Protein AF-A0A9D6P3M6-F1 (af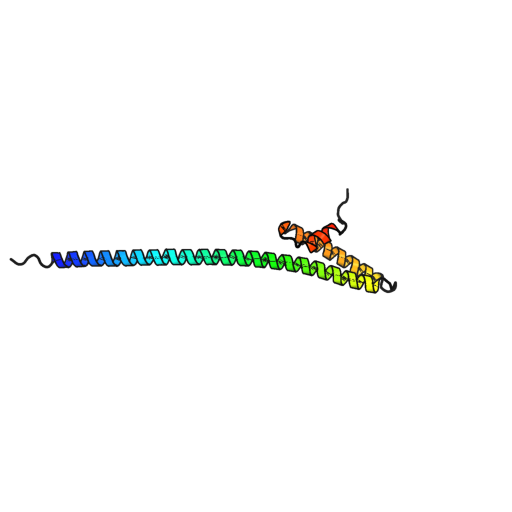db_monomer_lite)

Foldseek 3Di:
DPPDDVVVVVVVVVVVVVVVVVVVVVVVVVVVVVVVVVVVVVVVVVVVVVVVVVLVVLQVVLVVLVVLLVVLVVVLVVQVVPPVCVVVSVVSVVVSVVSLVVSVVSCVVDDPVSHPPVSVVVNVPDDPPPPDD

Radius of gyration: 35.44 Å; chains: 1; bounding box: 88×18×107 Å

Secondary structure (DSSP, 8-state):
---SSHHHHHHHHHHHHHHHHHHHHHHHHHHHHHHHHHHHHHHHHHHHHHHHHHHHHHHHHHHHHHHHHHHHHHHHHHHTT-GGGHHHHHHHHHHHHHHHHHHHHHHTTS-GGGS-HHHHHHHHHS--TT---

Structure (mmCIF, N/CA/C/O backbone):
data_AF-A0A9D6P3M6-F1
#
_entry.id   AF-A0A9D6P3M6-F1
#
loop_
_atom_site.group_PDB
_atom_site.id
_atom_site.type_symbol
_atom_site.label_atom_id
_atom_site.label_alt_id
_atom_site.label_comp_id
_atom_site.label_asym_id
_atom_site.label_entity_id
_atom_site.label_seq_id
_atom_site.pdbx_PDB_ins_code
_atom_site.Cartn_x
_atom_site.Cartn_y
_atom_site.Cartn_z
_atom_site.occupancy
_atom_site.B_iso_or_equiv
_atom_site.auth_seq_id
_atom_site.auth_comp_id
_atom_site.auth_asym_id
_atom_site.auth_atom_id
_atom_site.pdbx_PDB_model_num
ATOM 1 N N . MET A 1 1 ? 57.809 3.776 -76.699 1.00 45.00 1 MET A N 1
ATOM 2 C CA . MET A 1 1 ? 56.577 3.285 -76.041 1.00 45.00 1 MET A CA 1
ATOM 3 C C . MET A 1 1 ? 56.687 3.496 -74.530 1.00 45.00 1 MET A C 1
ATOM 5 O O . MET A 1 1 ? 57.335 2.711 -73.858 1.00 45.00 1 MET A O 1
ATOM 9 N N . ARG A 1 2 ? 56.153 4.600 -73.989 1.00 51.16 2 ARG A N 1
ATOM 10 C CA . ARG A 1 2 ? 56.121 4.886 -72.536 1.00 51.16 2 ARG A CA 1
ATOM 11 C C . ARG A 1 2 ? 54.847 5.658 -72.184 1.00 51.16 2 ARG A C 1
ATOM 13 O O . ARG A 1 2 ? 54.891 6.824 -71.818 1.00 51.16 2 ARG A O 1
ATOM 20 N N . ARG A 1 3 ? 53.691 5.024 -72.354 1.00 50.97 3 ARG A N 1
ATOM 21 C CA . ARG A 1 3 ? 52.408 5.493 -71.811 1.00 50.97 3 ARG A CA 1
ATOM 22 C C . ARG A 1 3 ? 51.532 4.270 -71.571 1.00 50.97 3 ARG A C 1
ATOM 24 O O . ARG A 1 3 ? 50.849 3.865 -72.492 1.00 50.97 3 ARG A O 1
ATOM 31 N N . SER A 1 4 ? 51.628 3.652 -70.393 1.00 52.19 4 SER A N 1
ATOM 32 C CA . SER A 1 4 ? 50.528 2.886 -69.767 1.00 52.19 4 SER A CA 1
ATOM 33 C C . SER A 1 4 ? 50.978 2.256 -68.437 1.00 52.19 4 SER A C 1
ATOM 35 O O . SER A 1 4 ? 50.984 1.045 -68.267 1.00 52.19 4 SER A O 1
ATOM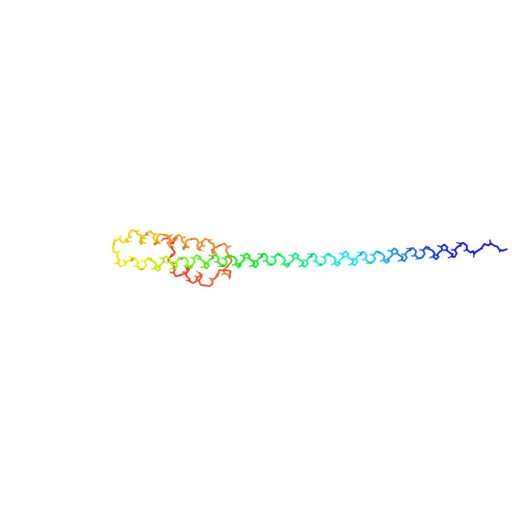 37 N N . GLN A 1 5 ? 51.448 3.065 -67.487 1.00 51.50 5 GLN A N 1
ATOM 38 C CA . GLN A 1 5 ? 51.613 2.599 -66.095 1.00 51.50 5 GLN A CA 1
ATOM 39 C C . GLN A 1 5 ? 50.946 3.530 -65.075 1.00 51.50 5 GLN A C 1
ATOM 41 O O . GLN A 1 5 ? 50.681 3.119 -63.954 1.00 51.50 5 GLN A O 1
ATOM 46 N N . ARG A 1 6 ? 50.601 4.767 -65.467 1.00 53.09 6 ARG A N 1
ATOM 47 C CA . ARG A 1 6 ? 49.922 5.732 -64.586 1.00 53.09 6 ARG A CA 1
ATOM 48 C C . ARG A 1 6 ? 48.402 5.532 -64.493 1.00 53.09 6 ARG A C 1
ATOM 50 O O . ARG A 1 6 ? 47.835 5.914 -63.483 1.00 53.09 6 ARG A O 1
ATOM 57 N N . GLY A 1 7 ? 47.762 4.928 -65.502 1.00 55.00 7 GLY A N 1
ATOM 58 C CA . GLY A 1 7 ? 46.316 4.643 -65.477 1.00 55.00 7 GLY A CA 1
ATOM 59 C C . GLY A 1 7 ? 45.964 3.472 -64.558 1.00 55.00 7 GLY A C 1
ATOM 60 O O . GLY A 1 7 ? 45.129 3.605 -63.678 1.00 55.00 7 GLY A O 1
ATOM 61 N N . PHE A 1 8 ? 46.706 2.367 -64.669 1.00 53.94 8 PHE A N 1
ATOM 62 C CA . PHE A 1 8 ? 46.445 1.138 -63.911 1.00 53.94 8 PHE A CA 1
ATOM 63 C C . PHE A 1 8 ? 46.569 1.313 -62.386 1.00 53.94 8 PHE A C 1
ATOM 65 O O . PHE A 1 8 ? 45.742 0.814 -61.632 1.00 53.94 8 PHE A O 1
ATOM 72 N N . LEU A 1 9 ? 47.565 2.076 -61.918 1.00 55.50 9 LEU A N 1
ATOM 73 C CA . LEU A 1 9 ? 47.712 2.396 -60.490 1.00 55.50 9 LEU A CA 1
ATOM 74 C C . LEU A 1 9 ? 46.634 3.372 -59.992 1.00 55.50 9 LEU A C 1
ATOM 76 O O . LEU A 1 9 ? 46.230 3.281 -58.837 1.00 55.50 9 LEU A O 1
ATOM 80 N N . GLY A 1 10 ? 46.157 4.278 -60.853 1.00 60.38 10 GLY A N 1
ATOM 81 C CA . GLY A 1 10 ? 45.078 5.214 -60.531 1.00 60.38 10 GLY A CA 1
ATOM 82 C C . GLY A 1 10 ? 43.722 4.524 -60.379 1.00 60.38 10 GLY A C 1
ATOM 83 O O . GLY A 1 10 ? 42.997 4.823 -59.434 1.00 60.38 10 GLY A O 1
ATOM 84 N N . ASP A 1 11 ? 43.420 3.555 -61.245 1.00 60.94 11 ASP A N 1
ATOM 85 C CA . ASP A 1 11 ? 42.167 2.790 -61.202 1.00 60.94 11 ASP A CA 1
ATOM 86 C C . ASP A 1 11 ? 42.125 1.820 -60.011 1.00 60.94 11 ASP A C 1
ATOM 88 O O . ASP A 1 11 ? 41.098 1.698 -59.342 1.00 60.94 11 ASP A O 1
ATOM 92 N N . ILE A 1 12 ? 43.258 1.188 -59.672 1.00 64.25 12 ILE A N 1
ATOM 93 C CA . ILE A 1 12 ? 43.377 0.361 -58.459 1.00 64.25 12 ILE A CA 1
ATOM 94 C C . ILE A 1 12 ? 43.262 1.228 -57.201 1.00 64.25 12 ILE A C 1
ATOM 96 O O . ILE A 1 12 ? 42.576 0.844 -56.251 1.00 64.25 12 ILE A O 1
ATOM 100 N N . ALA A 1 13 ? 43.894 2.405 -57.186 1.00 71.69 13 ALA A N 1
ATOM 101 C CA . ALA A 1 13 ? 43.792 3.333 -56.064 1.00 71.69 13 ALA A CA 1
ATOM 102 C C . ALA A 1 13 ? 42.341 3.800 -55.858 1.00 71.69 13 ALA A C 1
ATOM 104 O O . ALA A 1 13 ? 41.844 3.751 -54.734 1.00 71.69 13 ALA A O 1
ATOM 105 N N . TRP A 1 14 ? 41.628 4.156 -56.931 1.00 69.19 14 TRP A N 1
ATOM 106 C CA . TRP A 1 14 ? 40.212 4.524 -56.861 1.00 69.19 14 TRP A CA 1
ATOM 107 C C . TRP A 1 14 ? 39.315 3.370 -56.413 1.00 69.19 14 TRP A C 1
ATOM 109 O O . TRP A 1 14 ? 38.484 3.560 -55.525 1.00 69.19 14 TRP A O 1
ATOM 119 N N . GLY A 1 15 ? 39.517 2.165 -56.953 1.00 76.38 15 GLY A N 1
ATOM 120 C CA . GLY A 1 15 ? 38.776 0.974 -56.532 1.00 76.38 15 GLY A CA 1
ATOM 121 C C . GLY A 1 15 ? 38.970 0.658 -55.047 1.00 76.38 15 GLY A C 1
ATOM 122 O O . GLY A 1 15 ? 38.008 0.335 -54.354 1.00 76.38 15 GLY A O 1
ATOM 123 N N . THR A 1 16 ? 40.191 0.836 -54.535 1.00 78.38 16 THR A N 1
ATOM 124 C CA . THR A 1 16 ? 40.520 0.617 -53.118 1.00 78.38 16 THR A CA 1
ATOM 125 C C . THR A 1 16 ? 39.870 1.670 -52.219 1.00 78.38 16 THR A C 1
ATOM 127 O O . THR A 1 16 ? 39.300 1.326 -51.187 1.00 78.38 16 THR A O 1
ATOM 130 N N . VAL A 1 17 ? 39.888 2.945 -52.621 1.00 77.50 17 VAL A N 1
ATOM 131 C CA . VAL A 1 17 ? 39.235 4.035 -51.874 1.00 77.50 17 VAL A CA 1
ATOM 132 C C . VAL A 1 17 ? 37.724 3.818 -51.794 1.00 77.50 17 VAL A C 1
ATOM 134 O O . VAL A 1 17 ? 37.152 3.929 -50.711 1.00 77.50 17 VAL A O 1
ATOM 137 N N . VAL A 1 18 ? 37.077 3.440 -52.900 1.00 79.56 18 VAL A N 1
ATOM 138 C CA . VAL A 1 18 ? 35.636 3.132 -52.917 1.00 79.56 18 VAL A CA 1
ATOM 139 C C . VAL A 1 18 ? 35.316 1.948 -52.001 1.00 79.56 18 VAL A C 1
ATOM 141 O O . VAL A 1 18 ? 34.346 2.003 -51.246 1.00 79.56 18 VAL A O 1
ATOM 144 N N . TRP A 1 19 ? 36.157 0.911 -52.000 1.00 78.69 19 TRP A N 1
ATOM 145 C CA . TRP A 1 19 ? 35.994 -0.244 -51.115 1.00 78.69 19 TRP A CA 1
ATOM 146 C C . TRP A 1 19 ? 36.125 0.123 -49.633 1.00 78.69 19 TRP A C 1
ATOM 148 O O . TRP A 1 19 ? 35.308 -0.300 -48.817 1.00 78.69 19 TRP A O 1
ATOM 158 N N . ILE A 1 20 ? 37.113 0.949 -49.280 1.00 78.00 20 ILE A N 1
ATOM 159 C CA . ILE A 1 20 ? 37.305 1.434 -47.906 1.00 78.00 20 ILE A CA 1
ATOM 160 C C . ILE A 1 20 ? 36.086 2.244 -47.451 1.00 78.00 20 ILE A C 1
ATOM 162 O O . ILE A 1 20 ? 35.577 2.023 -46.353 1.00 78.00 20 ILE A O 1
ATOM 166 N N . VAL A 1 21 ? 35.571 3.136 -48.301 1.00 76.94 21 VAL A N 1
ATOM 167 C CA . VAL A 1 21 ? 34.374 3.935 -47.995 1.00 76.94 21 VAL A CA 1
ATOM 168 C C . VAL A 1 21 ? 33.142 3.044 -47.815 1.00 76.94 21 VAL A C 1
ATOM 170 O O . VAL A 1 21 ? 32.381 3.247 -46.871 1.00 76.94 21 VAL A O 1
ATOM 173 N N . ALA A 1 22 ? 32.965 2.022 -48.657 1.00 75.69 22 ALA A N 1
ATOM 174 C CA . ALA A 1 22 ? 31.868 1.066 -48.526 1.00 75.69 22 ALA A CA 1
ATOM 175 C C . ALA A 1 22 ? 31.941 0.279 -47.205 1.00 75.69 22 ALA A C 1
ATOM 177 O O . ALA A 1 22 ? 30.931 0.140 -46.519 1.00 75.69 22 ALA A O 1
ATOM 178 N N . VAL A 1 23 ? 33.131 -0.178 -46.802 1.00 77.31 23 VAL A N 1
ATOM 179 C CA . VAL A 1 23 ? 33.331 -0.885 -45.524 1.00 77.31 23 VAL A CA 1
ATOM 180 C C . VAL A 1 23 ? 33.044 0.025 -44.331 1.00 77.31 23 VAL A C 1
ATOM 182 O O . VAL A 1 23 ? 32.367 -0.399 -43.395 1.00 77.31 23 VAL A O 1
ATOM 185 N N . ILE A 1 24 ? 33.501 1.281 -44.372 1.00 75.19 24 ILE A N 1
ATOM 186 C CA . ILE A 1 24 ? 33.224 2.268 -43.318 1.00 75.19 24 ILE A CA 1
ATOM 187 C C . ILE A 1 24 ? 31.723 2.551 -43.224 1.00 75.19 24 ILE A C 1
ATOM 189 O O . ILE A 1 24 ? 31.184 2.597 -42.120 1.00 75.19 24 ILE A O 1
ATOM 193 N N . LEU A 1 25 ? 31.033 2.693 -44.359 1.00 70.56 25 LEU A N 1
ATOM 194 C CA . LEU A 1 25 ? 29.586 2.900 -44.388 1.00 70.56 25 LEU A CA 1
ATOM 195 C C . LEU A 1 25 ? 28.838 1.708 -43.791 1.00 70.56 25 LEU A C 1
ATOM 197 O O . LEU A 1 25 ? 28.026 1.911 -42.894 1.00 70.56 25 LEU A O 1
ATOM 201 N N . VAL A 1 26 ? 29.153 0.480 -44.218 1.00 73.56 26 VAL A N 1
ATOM 202 C CA . VAL A 1 26 ? 28.517 -0.744 -43.703 1.00 73.56 26 VAL A CA 1
ATOM 203 C C . VAL A 1 26 ? 28.749 -0.887 -42.198 1.00 73.56 26 VAL A C 1
ATOM 205 O O . VAL A 1 26 ? 27.789 -1.091 -41.447 1.00 73.56 26 VAL A O 1
ATOM 208 N N . ALA A 1 27 ? 29.992 -0.711 -41.739 1.00 69.88 27 ALA A N 1
ATOM 209 C CA . ALA A 1 27 ? 30.336 -0.756 -40.320 1.00 69.88 27 ALA A CA 1
ATOM 210 C C . ALA A 1 27 ? 29.620 0.345 -39.519 1.00 69.88 27 ALA A C 1
ATOM 212 O O . ALA A 1 27 ? 29.097 0.071 -38.440 1.00 69.88 27 ALA A O 1
ATOM 213 N N . GLY A 1 28 ? 29.533 1.561 -40.068 1.00 63.44 28 GLY A N 1
ATOM 214 C CA . GLY A 1 28 ? 28.829 2.694 -39.471 1.00 63.44 28 GLY A CA 1
ATOM 215 C C . GLY A 1 28 ? 27.328 2.444 -39.326 1.00 63.44 28 GLY A C 1
ATOM 216 O O . GLY A 1 28 ? 26.779 2.648 -38.244 1.00 63.44 28 GLY A O 1
ATOM 217 N N . THR A 1 29 ? 26.667 1.917 -40.364 1.00 65.12 29 THR A N 1
ATOM 218 C CA . THR A 1 29 ? 25.252 1.522 -40.277 1.00 65.12 29 THR A CA 1
ATOM 219 C C . THR A 1 29 ? 25.028 0.403 -39.265 1.00 65.12 29 THR A C 1
ATOM 221 O O . THR A 1 29 ? 24.103 0.501 -38.465 1.00 65.12 29 THR A O 1
ATOM 224 N N . ALA A 1 30 ? 25.880 -0.627 -39.227 1.00 66.50 30 ALA A N 1
ATOM 225 C CA . ALA A 1 30 ? 25.751 -1.716 -38.257 1.00 66.50 30 ALA A CA 1
ATOM 226 C C . ALA A 1 30 ? 25.891 -1.217 -36.807 1.00 66.50 30 ALA A C 1
ATOM 228 O O . ALA A 1 30 ? 25.130 -1.629 -35.930 1.00 66.50 30 ALA A O 1
ATOM 229 N N . TRP A 1 31 ? 26.817 -0.284 -36.563 1.00 59.00 31 TRP A N 1
ATOM 230 C CA . TRP A 1 31 ? 26.979 0.359 -35.259 1.00 59.00 31 TRP A CA 1
ATOM 231 C C . TRP A 1 31 ? 25.777 1.231 -34.887 1.00 59.00 31 TRP A C 1
ATOM 233 O O . TRP A 1 31 ? 25.302 1.167 -33.754 1.00 59.00 31 TRP A O 1
ATOM 243 N N . PHE A 1 32 ? 25.249 2.001 -35.842 1.00 57.38 32 PHE A N 1
ATOM 244 C CA . PHE A 1 32 ? 24.081 2.854 -35.635 1.00 57.38 32 PHE A CA 1
ATOM 245 C C . PHE A 1 32 ? 22.827 2.030 -35.311 1.00 57.38 32 PHE A C 1
ATOM 247 O O . PHE A 1 32 ? 22.201 2.261 -34.279 1.00 57.38 32 PHE A O 1
ATOM 254 N N . PHE A 1 33 ? 22.504 1.008 -36.113 1.00 58.00 33 PHE A N 1
ATOM 255 C CA . PHE A 1 33 ? 21.356 0.127 -35.864 1.00 58.00 33 PHE A CA 1
ATOM 256 C C . PHE A 1 33 ? 21.526 -0.714 -34.589 1.00 58.00 33 PHE A C 1
ATOM 258 O O . PHE A 1 33 ? 20.574 -0.864 -33.824 1.00 58.00 33 PHE A O 1
ATOM 265 N N . GLY A 1 34 ? 22.734 -1.214 -34.303 1.00 56.72 34 GLY A N 1
ATOM 266 C CA . GLY A 1 34 ? 23.024 -1.951 -33.069 1.00 56.72 34 GLY A CA 1
ATOM 267 C C . GLY A 1 34 ? 22.924 -1.089 -31.805 1.00 56.72 34 GLY A C 1
ATOM 268 O O . GLY A 1 34 ? 22.462 -1.565 -30.767 1.00 56.72 34 GLY A O 1
ATOM 269 N N . GLY A 1 35 ? 23.311 0.188 -31.890 1.00 52.25 35 GLY A N 1
ATOM 270 C CA . GLY A 1 35 ? 23.136 1.171 -30.821 1.00 52.25 35 GLY A CA 1
ATOM 271 C C . GLY A 1 35 ? 21.668 1.539 -30.606 1.00 52.25 35 GLY A C 1
ATOM 272 O O . GLY A 1 35 ? 21.197 1.521 -29.471 1.00 52.25 35 GLY A O 1
ATOM 273 N N . PHE A 1 36 ? 20.926 1.779 -31.691 1.00 50.34 36 PHE A N 1
ATOM 274 C CA . PHE A 1 36 ? 19.499 2.107 -31.633 1.00 50.34 36 PHE A CA 1
ATOM 275 C C . PHE A 1 36 ? 18.669 0.968 -31.021 1.00 50.34 36 PHE A C 1
ATOM 277 O O . PHE A 1 36 ? 17.824 1.212 -30.164 1.00 50.34 36 PHE A O 1
ATOM 284 N N . ASN A 1 37 ? 18.973 -0.285 -31.376 1.00 52.28 37 ASN A N 1
ATOM 285 C CA . ASN A 1 37 ? 18.280 -1.455 -30.834 1.00 52.28 37 ASN A CA 1
ATOM 286 C C . ASN A 1 37 ? 18.556 -1.655 -29.328 1.00 52.28 37 ASN A C 1
ATOM 288 O O . ASN A 1 37 ? 17.658 -2.012 -28.572 1.00 52.28 37 ASN A O 1
ATOM 292 N N . ARG A 1 38 ? 19.779 -1.355 -28.857 1.00 54.19 38 ARG A N 1
ATOM 293 C CA . ARG A 1 38 ? 20.107 -1.386 -27.416 1.00 54.19 38 ARG A CA 1
ATOM 294 C C . ARG A 1 38 ? 19.435 -0.267 -26.622 1.00 54.19 38 ARG A C 1
ATOM 296 O O . ARG A 1 38 ? 19.102 -0.484 -25.461 1.00 54.19 38 ARG A O 1
ATOM 303 N N . VAL A 1 39 ? 19.277 0.922 -27.205 1.00 53.62 39 VAL A N 1
ATOM 304 C CA . VAL A 1 39 ? 18.609 2.054 -26.539 1.00 53.62 39 VAL A CA 1
ATOM 305 C C . VAL A 1 39 ? 17.105 1.804 -26.429 1.00 53.62 39 VAL A C 1
ATOM 307 O O . VAL A 1 39 ? 16.549 2.010 -25.354 1.00 53.62 39 VAL A O 1
ATOM 310 N N . LEU A 1 40 ? 16.471 1.279 -27.485 1.00 50.50 40 LEU A N 1
ATOM 311 C CA . LEU A 1 40 ? 15.056 0.890 -27.461 1.00 50.50 40 LEU A CA 1
ATOM 312 C C . LEU A 1 40 ? 14.777 -0.196 -26.412 1.00 50.50 40 LEU A C 1
ATOM 314 O O . LEU A 1 40 ? 13.888 -0.025 -25.585 1.00 50.50 40 LEU A O 1
ATOM 318 N N . GLN A 1 41 ? 15.598 -1.250 -26.363 1.00 52.44 41 GLN A N 1
ATOM 319 C CA . GLN A 1 41 ? 15.455 -2.302 -25.349 1.00 52.44 41 GLN A CA 1
ATOM 320 C C . GLN A 1 41 ? 15.631 -1.781 -23.919 1.00 52.44 41 GLN A C 1
ATOM 322 O O . GLN A 1 41 ? 14.923 -2.227 -23.022 1.00 52.44 41 GLN A O 1
ATOM 327 N N . ARG A 1 42 ? 16.551 -0.828 -23.694 1.00 50.88 42 ARG A N 1
ATOM 328 C CA . ARG A 1 42 ? 16.724 -0.214 -22.369 1.00 50.88 42 ARG A CA 1
ATOM 329 C C . ARG A 1 42 ? 15.510 0.611 -21.964 1.00 50.88 42 ARG A C 1
ATOM 331 O O . ARG A 1 42 ? 15.057 0.448 -20.836 1.00 50.88 42 ARG A O 1
ATOM 338 N N . GLN A 1 43 ? 14.954 1.417 -22.871 1.00 46.03 43 GLN A N 1
ATOM 339 C CA . GLN A 1 43 ? 13.758 2.207 -22.569 1.00 46.03 43 GLN A CA 1
ATOM 340 C C . GLN A 1 43 ? 12.534 1.333 -22.281 1.00 46.03 43 GLN A C 1
ATOM 342 O O . GLN A 1 43 ? 11.806 1.628 -21.338 1.00 46.03 43 GLN A O 1
ATOM 347 N N . GLU A 1 44 ? 12.335 0.230 -23.008 1.00 47.88 44 GLU A N 1
ATOM 348 C CA . GLU A 1 44 ? 11.249 -0.711 -22.704 1.00 47.88 44 GLU A CA 1
ATOM 349 C C . GLU A 1 44 ? 11.411 -1.331 -21.313 1.00 47.88 44 GLU A C 1
ATOM 351 O O . GLU A 1 44 ? 10.461 -1.340 -20.534 1.00 47.88 44 GLU A O 1
ATOM 356 N N . THR A 1 45 ? 12.616 -1.781 -20.942 1.00 55.84 45 THR A N 1
ATOM 357 C CA . THR A 1 45 ? 12.841 -2.324 -19.592 1.00 55.84 45 THR A CA 1
ATOM 358 C C . THR A 1 45 ? 12.712 -1.285 -18.483 1.00 55.84 45 THR A C 1
ATOM 360 O O . THR A 1 45 ? 12.315 -1.640 -17.378 1.00 55.84 45 THR A O 1
ATOM 363 N N . GLU A 1 46 ? 13.044 -0.021 -18.740 1.00 53.88 46 GLU A N 1
ATOM 364 C CA . GLU A 1 46 ? 13.012 1.040 -17.729 1.00 53.88 46 GLU A CA 1
ATOM 365 C C . GLU A 1 46 ? 11.578 1.528 -17.486 1.00 53.88 46 GLU A C 1
ATOM 367 O O . GLU A 1 46 ? 11.150 1.595 -16.337 1.00 53.88 46 GLU A O 1
ATOM 372 N N . VAL A 1 47 ? 10.784 1.706 -18.548 1.00 56.00 47 VAL A N 1
ATOM 373 C CA . VAL A 1 47 ? 9.349 2.028 -18.448 1.00 56.00 47 VAL A CA 1
ATOM 374 C C . VAL A 1 47 ? 8.559 0.875 -17.821 1.00 56.00 47 VAL A C 1
ATOM 376 O O . VAL A 1 47 ? 7.713 1.105 -16.955 1.00 56.00 47 VAL A O 1
ATOM 379 N N . LEU A 1 48 ? 8.849 -0.376 -18.200 1.00 57.78 48 LEU A N 1
ATOM 380 C CA . LEU A 1 48 ? 8.217 -1.541 -17.572 1.00 57.78 48 LEU A CA 1
ATOM 381 C C . LEU A 1 48 ? 8.573 -1.626 -16.086 1.00 57.78 48 LEU A C 1
ATOM 383 O O . LEU A 1 48 ? 7.682 -1.794 -15.254 1.00 57.78 48 LEU A O 1
ATOM 387 N N . ARG A 1 49 ? 9.843 -1.417 -15.731 1.00 58.69 49 ARG A N 1
ATOM 388 C CA . ARG A 1 49 ? 10.299 -1.437 -14.339 1.00 58.69 49 ARG A CA 1
ATOM 389 C C . ARG A 1 49 ? 9.690 -0.311 -13.507 1.00 58.69 49 ARG A C 1
ATOM 391 O O . ARG A 1 49 ? 9.294 -0.567 -12.374 1.00 58.69 49 ARG A O 1
ATOM 398 N N . GLU A 1 50 ? 9.580 0.903 -14.040 1.00 57.81 50 GLU A N 1
ATOM 399 C CA . GLU A 1 50 ? 8.890 2.004 -13.359 1.00 57.81 50 GLU A CA 1
ATOM 400 C C . GLU A 1 50 ? 7.401 1.698 -13.169 1.00 57.81 50 GLU A C 1
ATOM 402 O O . GLU A 1 50 ? 6.857 1.952 -12.095 1.00 57.81 50 GLU A O 1
ATOM 407 N N . SER A 1 51 ? 6.747 1.081 -14.160 1.00 59.47 51 SER A N 1
ATOM 408 C CA . SER A 1 51 ? 5.336 0.695 -14.057 1.00 59.47 51 SER A CA 1
ATOM 409 C C . SER A 1 51 ? 5.095 -0.403 -13.010 1.00 59.47 51 SER A C 1
ATOM 411 O O . SER A 1 51 ? 4.146 -0.316 -12.227 1.00 59.47 51 SER A O 1
ATOM 413 N N . GLU A 1 52 ? 5.985 -1.396 -12.927 1.00 63.94 52 GLU A N 1
ATOM 414 C CA . GLU A 1 52 ? 5.934 -2.457 -11.918 1.00 63.94 52 GLU A CA 1
ATOM 415 C C . GLU A 1 52 ? 6.251 -1.918 -10.522 1.00 63.94 52 GLU A C 1
ATOM 417 O O . GLU A 1 52 ? 5.567 -2.264 -9.560 1.00 63.94 52 GLU A O 1
ATOM 422 N N . GLN A 1 53 ? 7.233 -1.022 -10.398 1.00 64.31 53 GLN A N 1
ATOM 423 C CA . GLN A 1 53 ? 7.546 -0.352 -9.134 1.00 64.31 53 GLN A CA 1
ATOM 424 C C . GLN A 1 53 ? 6.398 0.547 -8.667 1.00 64.31 53 GLN A C 1
ATOM 426 O O . GLN A 1 53 ? 6.089 0.572 -7.475 1.00 64.31 53 GLN A O 1
ATOM 431 N N . TYR A 1 54 ? 5.732 1.247 -9.587 1.00 62.91 54 TYR A N 1
ATOM 432 C CA . TYR A 1 54 ? 4.572 2.073 -9.269 1.00 62.91 54 TYR A CA 1
ATOM 433 C C . TYR A 1 54 ? 3.384 1.220 -8.810 1.00 62.91 54 TYR A C 1
ATOM 435 O O . TYR A 1 54 ? 2.772 1.531 -7.784 1.00 62.91 54 TYR A O 1
ATOM 443 N N . ARG A 1 55 ? 3.100 0.103 -9.501 1.00 68.25 55 ARG A N 1
ATOM 444 C CA . ARG A 1 55 ? 2.087 -0.880 -9.074 1.00 68.25 55 ARG A CA 1
ATOM 445 C C . ARG A 1 55 ? 2.418 -1.459 -7.700 1.00 68.25 55 ARG A C 1
ATOM 447 O O . ARG A 1 55 ? 1.596 -1.354 -6.796 1.00 68.25 55 ARG A O 1
ATOM 454 N N . ALA A 1 56 ? 3.635 -1.965 -7.503 1.00 73.69 56 ALA A N 1
ATOM 455 C CA . ALA A 1 56 ? 4.069 -2.539 -6.229 1.00 73.69 56 ALA A CA 1
ATOM 456 C C . ALA A 1 56 ? 3.998 -1.521 -5.077 1.00 73.69 56 ALA A C 1
ATOM 458 O O . ALA A 1 56 ? 3.565 -1.848 -3.972 1.00 73.69 56 ALA A O 1
ATOM 459 N N . SER A 1 57 ? 4.367 -0.261 -5.330 1.00 78.00 57 SER A N 1
ATOM 460 C CA . SER A 1 57 ? 4.268 0.812 -4.338 1.00 78.00 57 SER A CA 1
ATOM 461 C C . SER A 1 57 ? 2.813 1.102 -3.963 1.00 78.00 57 SER A C 1
ATOM 463 O O . SER A 1 57 ? 2.490 1.183 -2.776 1.00 78.00 57 SER A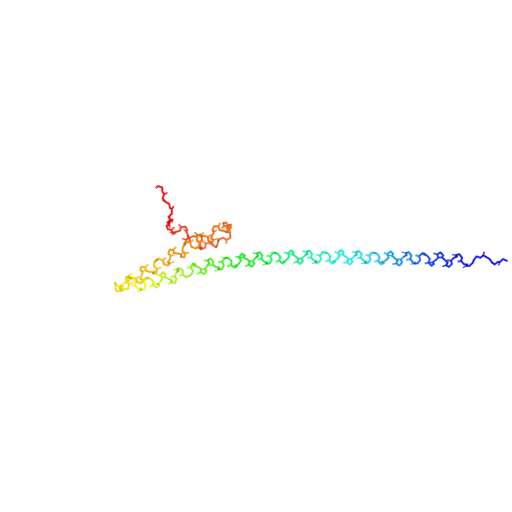 O 1
ATOM 465 N N . LYS A 1 58 ? 1.907 1.183 -4.943 1.00 74.12 58 LYS A N 1
ATOM 466 C CA . LYS A 1 58 ? 0.476 1.418 -4.704 1.00 74.12 58 LYS A CA 1
ATOM 467 C C . LYS A 1 58 ? -0.201 0.250 -3.990 1.00 74.12 58 LYS A C 1
ATOM 469 O O . LYS A 1 58 ? -0.965 0.483 -3.052 1.00 74.12 58 LYS A O 1
ATOM 474 N N . GLU A 1 59 ? 0.124 -0.982 -4.365 1.00 81.44 59 GLU A N 1
ATOM 475 C CA . GLU A 1 59 ? -0.321 -2.182 -3.656 1.00 81.44 59 GLU A CA 1
ATOM 476 C C . GLU A 1 59 ? 0.169 -2.183 -2.204 1.00 81.44 59 GLU A C 1
ATOM 478 O O . GLU A 1 59 ? -0.636 -2.364 -1.288 1.00 81.44 59 GLU A O 1
ATOM 483 N N . SER A 1 60 ? 1.456 -1.893 -1.971 1.00 81.12 60 SER A N 1
ATOM 484 C CA . SER A 1 60 ? 2.013 -1.822 -0.615 1.00 81.12 60 SER A CA 1
ATOM 485 C C . SER A 1 60 ? 1.348 -0.741 0.236 1.00 81.12 60 SER A C 1
ATOM 487 O O . SER A 1 60 ? 1.070 -0.974 1.408 1.00 81.12 60 SER A O 1
ATOM 489 N N . MET A 1 61 ? 1.020 0.412 -0.352 1.00 83.50 61 MET A N 1
ATOM 490 C CA . MET A 1 61 ? 0.359 1.510 0.348 1.00 83.50 61 MET A CA 1
ATOM 491 C C . MET A 1 61 ? -1.058 1.109 0.776 1.00 83.50 61 MET A C 1
ATOM 493 O O . MET A 1 61 ? -1.451 1.362 1.911 1.00 83.50 61 MET A O 1
ATOM 497 N N . LEU A 1 62 ? -1.827 0.457 -0.103 1.00 84.81 62 LEU A N 1
ATOM 498 C CA . LEU A 1 62 ? -3.168 -0.021 0.245 1.00 84.81 62 LEU A CA 1
ATOM 499 C C . LEU A 1 62 ? -3.132 -1.100 1.337 1.00 84.81 62 LEU A C 1
ATOM 501 O O . LEU A 1 62 ? -3.982 -1.092 2.226 1.00 84.81 62 LEU A O 1
ATOM 505 N N . LEU A 1 63 ? -2.141 -1.995 1.304 1.00 83.38 63 LEU A N 1
ATOM 506 C CA . LEU A 1 63 ? -1.937 -2.988 2.361 1.00 83.38 63 LEU A CA 1
ATOM 507 C C . LEU A 1 63 ? -1.531 -2.341 3.691 1.00 83.38 63 LEU A C 1
ATOM 509 O O . LEU A 1 63 ? -2.061 -2.724 4.730 1.00 83.38 63 LEU A O 1
ATOM 513 N N . GLN A 1 64 ? -0.667 -1.324 3.669 1.00 78.88 64 GLN A N 1
ATOM 514 C CA . GLN A 1 64 ? -0.298 -0.564 4.868 1.00 78.88 64 GLN A CA 1
ATOM 515 C C . GLN A 1 64 ? -1.498 0.161 5.484 1.00 78.88 64 GLN A C 1
ATOM 517 O O . GLN A 1 64 ? -1.657 0.152 6.701 1.00 78.88 64 GLN A O 1
ATOM 522 N N . LEU A 1 65 ? -2.373 0.761 4.669 1.00 79.06 65 LEU A N 1
ATOM 523 C CA . LEU A 1 65 ? -3.601 1.393 5.169 1.00 79.06 65 LEU A CA 1
ATOM 524 C C . LEU A 1 65 ? -4.547 0.371 5.819 1.00 79.06 65 LEU A C 1
ATOM 526 O O . LEU A 1 65 ? -5.160 0.665 6.847 1.00 79.06 65 LEU A O 1
ATOM 530 N N . LEU A 1 66 ? -4.644 -0.833 5.249 1.00 84.31 66 LEU A N 1
ATOM 531 C CA . LEU A 1 66 ? -5.422 -1.931 5.823 1.00 84.31 66 LEU A CA 1
ATOM 532 C C . LEU A 1 66 ? -4.830 -2.404 7.160 1.00 84.31 66 LEU A C 1
ATOM 534 O O . LEU A 1 66 ? -5.558 -2.581 8.135 1.00 84.31 66 LEU A O 1
ATOM 538 N N . GLU A 1 67 ? -3.510 -2.563 7.234 1.00 82.31 67 GLU A N 1
ATOM 539 C CA . GLU A 1 67 ? -2.807 -2.929 8.466 1.00 82.31 67 GLU A CA 1
ATOM 540 C C . GLU A 1 67 ? -2.985 -1.866 9.560 1.00 82.31 67 GLU A C 1
ATOM 542 O O . GLU A 1 67 ? -3.316 -2.193 10.700 1.00 82.31 67 GLU A O 1
ATOM 547 N N . GLN A 1 68 ? -2.860 -0.582 9.211 1.00 77.44 68 GLN A N 1
ATOM 548 C CA . GLN A 1 68 ? -3.130 0.528 10.128 1.00 77.44 68 GLN A CA 1
ATOM 549 C C . GLN A 1 68 ? -4.568 0.498 10.646 1.00 77.44 68 GLN A C 1
ATOM 551 O O . GLN A 1 68 ? -4.796 0.707 11.839 1.00 77.44 68 GLN A O 1
ATOM 556 N N . TRP A 1 69 ? -5.537 0.198 9.777 1.00 87.50 69 TRP A N 1
ATOM 557 C CA . TRP A 1 69 ? -6.929 0.055 10.187 1.00 87.50 69 TRP A CA 1
ATOM 558 C C . TRP A 1 69 ? -7.099 -1.081 11.202 1.00 87.50 69 TRP A C 1
ATOM 560 O O . TRP A 1 69 ? -7.750 -0.882 12.230 1.00 87.50 69 TRP A O 1
ATOM 570 N N . HIS A 1 70 ? -6.474 -2.240 10.965 1.00 85.12 70 HIS A N 1
ATOM 571 C CA . HIS A 1 70 ? -6.502 -3.369 11.899 1.00 85.12 70 HIS A CA 1
ATOM 572 C C . HIS A 1 70 ? -5.848 -3.029 13.238 1.00 85.12 70 HIS A C 1
ATOM 574 O O . HIS A 1 70 ? -6.418 -3.333 14.281 1.00 85.12 70 HIS A O 1
ATOM 580 N N . HIS A 1 71 ? -4.703 -2.348 13.225 1.00 79.25 71 HIS A N 1
ATOM 581 C CA . HIS A 1 71 ? -4.018 -1.916 14.444 1.00 79.25 71 HIS A CA 1
ATOM 582 C C . HIS A 1 71 ? -4.882 -0.980 15.292 1.00 79.25 71 HIS A C 1
ATOM 584 O O . HIS A 1 71 ? -5.016 -1.165 16.501 1.00 79.25 71 HIS A O 1
ATOM 590 N N . ILE A 1 72 ? -5.515 0.009 14.654 1.00 76.69 72 ILE A N 1
ATOM 591 C CA . ILE A 1 72 ? -6.448 0.918 15.329 1.00 76.69 72 ILE A CA 1
ATOM 592 C C . ILE A 1 72 ? -7.669 0.151 15.844 1.00 76.69 72 ILE A C 1
ATOM 594 O O . ILE A 1 72 ? -8.127 0.426 16.949 1.00 76.69 72 ILE A O 1
ATOM 598 N N . ASN A 1 73 ? -8.171 -0.829 15.088 1.00 84.69 73 ASN A N 1
ATOM 599 C CA . ASN A 1 73 ? -9.297 -1.658 15.510 1.00 84.69 73 ASN A CA 1
ATOM 600 C C . ASN A 1 73 ? -8.984 -2.468 16.767 1.00 84.69 73 ASN A C 1
ATOM 602 O O . ASN A 1 73 ? -9.783 -2.483 17.698 1.00 84.69 73 ASN A O 1
ATOM 606 N N . THR A 1 74 ? -7.816 -3.105 16.811 1.00 84.12 74 THR A N 1
ATOM 607 C CA . THR A 1 74 ? -7.364 -3.857 17.984 1.00 84.12 74 THR A CA 1
ATOM 608 C C . THR A 1 74 ? -7.253 -2.943 19.199 1.00 84.12 74 THR A C 1
ATOM 610 O O . THR A 1 74 ? -7.830 -3.248 20.236 1.00 84.12 74 THR A O 1
ATOM 613 N N . LYS A 1 75 ? -6.630 -1.766 19.053 1.00 73.25 75 LYS A N 1
ATOM 614 C CA . LYS A 1 75 ? -6.549 -0.774 20.139 1.00 73.25 75 LYS A CA 1
ATOM 615 C C . LYS A 1 75 ? -7.916 -0.286 20.604 1.00 73.25 75 LYS A C 1
ATOM 617 O O . LYS A 1 75 ? -8.130 -0.106 21.796 1.00 73.25 75 LYS A O 1
ATOM 622 N N . ALA A 1 76 ? -8.837 -0.050 19.673 1.00 76.62 76 ALA A N 1
ATOM 623 C CA . ALA A 1 76 ? -10.189 0.359 20.018 1.00 76.62 76 ALA A CA 1
ATOM 624 C C . ALA A 1 76 ? -10.897 -0.737 20.826 1.00 76.62 76 ALA A C 1
ATOM 626 O O . ALA A 1 76 ? -11.504 -0.412 21.834 1.00 76.62 76 ALA A O 1
ATOM 627 N N . LEU A 1 77 ? -10.766 -2.011 20.435 1.00 85.06 77 LEU A N 1
ATOM 628 C CA . LEU A 1 77 ? -11.337 -3.156 21.156 1.00 85.06 77 LEU A CA 1
ATOM 629 C C . LEU A 1 77 ? -10.708 -3.374 22.538 1.00 85.06 77 LEU A C 1
ATOM 631 O O . LEU A 1 77 ? -11.415 -3.740 23.470 1.00 85.06 77 LEU A O 1
ATOM 635 N N . GLU A 1 78 ? -9.403 -3.139 22.683 1.00 80.81 78 GLU A N 1
ATOM 636 C CA . GLU A 1 78 ? -8.708 -3.205 23.976 1.00 80.81 78 GLU A CA 1
ATOM 637 C C . GLU A 1 78 ? -9.191 -2.122 24.951 1.00 80.81 78 GLU A C 1
ATOM 639 O O . GLU A 1 78 ? -9.250 -2.361 26.156 1.00 80.81 78 GLU A O 1
ATOM 644 N N . LEU A 1 79 ? -9.549 -0.943 24.432 1.00 77.38 79 LEU A N 1
ATOM 645 C CA . LEU A 1 79 ? -9.990 0.209 25.222 1.00 77.38 79 LEU A CA 1
ATOM 646 C C . LEU A 1 79 ? -11.517 0.280 25.416 1.00 77.38 79 LEU A C 1
ATOM 648 O O . LEU A 1 79 ? -11.965 0.923 26.360 1.00 77.38 79 LEU A O 1
ATOM 652 N N . ASP A 1 80 ? -12.305 -0.392 24.567 1.00 79.38 80 ASP A N 1
ATOM 653 C CA . ASP A 1 80 ? -13.778 -0.465 24.613 1.00 79.38 80 ASP A CA 1
ATOM 654 C C . ASP A 1 80 ? -14.376 -0.939 25.957 1.00 79.38 80 ASP A C 1
ATOM 656 O O . ASP A 1 80 ? -15.398 -0.381 26.358 1.00 79.38 80 ASP A O 1
ATOM 660 N N . PRO A 1 81 ? -13.799 -1.921 26.691 1.00 81.81 81 PRO A N 1
ATOM 661 C CA . PRO A 1 81 ? -14.396 -2.384 27.946 1.00 81.81 81 PRO A CA 1
ATOM 662 C C . PRO A 1 81 ? -14.304 -1.366 29.091 1.00 81.81 81 PRO A C 1
ATOM 664 O O . PRO A 1 81 ? -14.983 -1.545 30.104 1.00 81.81 81 PRO A O 1
ATOM 667 N N . ASP A 1 82 ? -13.490 -0.314 28.957 1.00 85.19 82 ASP A N 1
ATOM 668 C CA . ASP A 1 82 ? -13.355 0.736 29.964 1.00 85.19 82 ASP A CA 1
ATOM 669 C C . ASP A 1 82 ? -14.100 2.015 29.528 1.00 85.19 82 ASP A C 1
ATOM 671 O O . ASP A 1 82 ? -13.649 2.722 28.617 1.00 85.19 82 ASP A O 1
ATOM 675 N N . PRO A 1 83 ? -15.220 2.375 30.186 1.00 82.19 83 PRO A N 1
ATOM 676 C CA . PRO A 1 83 ? -16.005 3.552 29.826 1.00 82.19 83 PRO A CA 1
ATOM 677 C C . PRO A 1 83 ? -15.238 4.872 30.005 1.00 82.19 83 PRO A C 1
ATOM 679 O O . PRO A 1 83 ? -15.616 5.868 29.387 1.00 82.19 83 PRO A O 1
ATOM 682 N N . ALA A 1 84 ? -14.151 4.903 30.789 1.00 79.69 84 ALA A N 1
ATOM 683 C CA . ALA A 1 84 ? -13.284 6.078 30.892 1.00 79.69 84 ALA A CA 1
ATOM 684 C C . ALA A 1 84 ? -12.557 6.390 29.570 1.00 79.69 84 ALA A C 1
ATOM 686 O O . ALA A 1 84 ? -12.189 7.538 29.324 1.00 79.69 84 ALA A O 1
ATOM 687 N N . ASN A 1 85 ? -12.409 5.398 28.686 1.00 75.69 85 ASN A N 1
ATOM 688 C CA . ASN A 1 85 ? -11.747 5.538 27.389 1.00 75.69 85 ASN A CA 1
ATOM 689 C C . ASN A 1 85 ? -12.728 5.787 26.233 1.00 75.69 85 ASN A C 1
ATOM 691 O O . ASN A 1 85 ? -12.312 5.788 25.074 1.00 75.69 85 ASN A O 1
ATOM 695 N N . ALA A 1 86 ? -14.013 6.032 26.513 1.00 79.50 86 ALA A N 1
ATOM 696 C CA . ALA A 1 86 ? -15.046 6.195 25.486 1.00 79.50 86 ALA A CA 1
ATOM 697 C C . ALA A 1 86 ? -14.715 7.290 24.451 1.00 79.50 86 ALA A C 1
ATOM 699 O O . ALA A 1 86 ? -14.944 7.103 23.256 1.00 79.50 86 ALA A O 1
ATOM 700 N N . GLU A 1 87 ? -14.128 8.410 24.882 1.00 69.38 87 GLU A N 1
ATOM 701 C CA . GLU A 1 87 ? -13.704 9.494 23.984 1.00 69.38 87 GLU A CA 1
ATOM 702 C C . GLU A 1 87 ? -12.533 9.070 23.080 1.00 69.38 87 GLU A C 1
ATOM 704 O O . GLU A 1 87 ? -12.527 9.351 21.879 1.00 69.38 87 GLU A O 1
ATOM 709 N N . ILE A 1 88 ? -11.578 8.314 23.629 1.00 67.88 88 ILE A N 1
ATOM 710 C CA . ILE A 1 88 ? -10.435 7.777 22.881 1.00 67.88 88 ILE A CA 1
ATOM 711 C C . ILE A 1 88 ? -10.925 6.762 21.846 1.00 67.88 88 ILE A C 1
ATOM 713 O O . ILE A 1 88 ? -10.540 6.836 20.679 1.00 67.88 88 ILE A O 1
ATOM 717 N N . VAL A 1 89 ? -11.824 5.855 22.236 1.00 74.44 89 VAL A N 1
ATOM 718 C CA . VAL A 1 89 ? -12.435 4.869 21.336 1.00 74.44 89 VAL A CA 1
ATOM 719 C C . VAL A 1 89 ? -13.223 5.562 20.222 1.00 74.44 89 VAL A C 1
ATOM 721 O O . VAL A 1 89 ? -13.100 5.178 19.058 1.00 74.44 89 VAL A O 1
ATOM 724 N N . ALA A 1 90 ? -13.977 6.622 20.529 1.00 73.94 90 ALA A N 1
ATOM 725 C CA . ALA A 1 90 ? -14.668 7.419 19.518 1.00 73.94 90 ALA A CA 1
ATOM 726 C C . ALA A 1 90 ? -13.684 8.071 18.527 1.00 73.94 90 ALA A C 1
ATOM 728 O O . ALA A 1 90 ? -13.906 8.015 17.313 1.00 73.94 90 ALA A O 1
ATOM 729 N N . GLY A 1 91 ? -12.567 8.617 19.020 1.00 64.75 91 GLY A N 1
ATOM 730 C CA . GLY A 1 91 ? -11.490 9.158 18.189 1.00 64.75 91 GLY A CA 1
ATOM 731 C C . GLY A 1 91 ? -10.840 8.103 17.286 1.00 64.75 91 GLY A C 1
ATOM 732 O O . GLY A 1 91 ? -10.651 8.339 16.092 1.00 64.75 91 GLY A O 1
ATOM 733 N N . LEU A 1 92 ? -10.568 6.908 17.816 1.00 69.44 92 LEU A N 1
ATOM 734 C CA . LEU A 1 92 ? -10.027 5.783 17.045 1.00 69.44 92 LEU A CA 1
ATOM 735 C C . LEU A 1 92 ? -11.013 5.319 15.962 1.00 69.44 92 LEU A C 1
ATOM 737 O O . LEU A 1 92 ? -10.615 5.130 14.813 1.00 69.44 92 LEU A O 1
ATOM 741 N N . ARG A 1 93 ? -12.312 5.230 16.272 1.00 79.06 93 ARG A N 1
ATOM 742 C CA . ARG A 1 93 ? -13.355 4.910 15.281 1.00 79.06 93 ARG A CA 1
ATOM 743 C C . ARG A 1 93 ? -13.479 5.984 14.196 1.00 79.06 93 ARG A C 1
ATOM 745 O O . ARG A 1 93 ? -13.703 5.655 13.033 1.00 79.06 93 ARG A O 1
ATOM 752 N N . ALA A 1 94 ? -13.290 7.261 14.529 1.00 72.94 94 ALA A N 1
ATOM 753 C CA . ALA A 1 94 ? -13.234 8.325 13.527 1.00 72.94 94 ALA A CA 1
ATOM 754 C C . ALA A 1 94 ? -12.017 8.164 12.597 1.00 72.94 94 ALA A C 1
ATOM 756 O O . ALA A 1 94 ? -12.159 8.260 11.377 1.00 72.94 94 ALA A O 1
ATOM 757 N N . GLN A 1 95 ? -10.840 7.836 13.144 1.00 70.06 95 GLN A N 1
ATOM 758 C CA . GLN A 1 95 ? -9.643 7.550 12.343 1.00 70.06 95 GLN A CA 1
ATOM 759 C C . GLN A 1 95 ? -9.838 6.338 11.422 1.00 70.06 95 GLN A C 1
ATOM 761 O O . GLN A 1 95 ? -9.449 6.388 10.257 1.00 70.06 95 GLN A O 1
ATOM 766 N N . GLN A 1 96 ? -10.512 5.282 11.890 1.00 77.75 96 GLN A N 1
ATOM 767 C CA . GLN A 1 96 ? -10.866 4.131 11.053 1.00 77.75 96 GLN A CA 1
ATOM 768 C C . GLN A 1 96 ? -11.686 4.534 9.825 1.00 77.75 96 GLN A C 1
ATOM 770 O O . GLN A 1 96 ? -11.398 4.070 8.722 1.00 77.75 96 GLN A O 1
ATOM 775 N N . LYS A 1 97 ? -12.677 5.421 9.984 1.00 80.19 97 LYS A N 1
ATOM 776 C CA . LYS A 1 97 ? -13.482 5.922 8.856 1.00 80.19 97 LYS A CA 1
ATOM 777 C C . LYS A 1 97 ? -12.639 6.696 7.845 1.00 80.19 97 LYS A C 1
ATOM 779 O O . LYS A 1 97 ? -12.831 6.534 6.641 1.00 80.19 97 LYS A O 1
ATOM 784 N N . VAL A 1 98 ? -11.684 7.497 8.320 1.00 75.56 98 VAL A N 1
ATOM 785 C CA . VAL A 1 98 ? -10.740 8.222 7.454 1.00 75.56 98 VAL A CA 1
ATOM 786 C C . VAL A 1 98 ? -9.855 7.249 6.671 1.00 75.56 98 VAL A C 1
ATOM 788 O O . VAL A 1 98 ? -9.696 7.410 5.464 1.00 75.56 98 VAL A O 1
ATOM 791 N N . LEU A 1 99 ? -9.343 6.192 7.305 1.00 76.94 99 LEU A N 1
ATOM 792 C CA . LEU A 1 99 ? -8.553 5.174 6.604 1.00 76.94 99 LEU A CA 1
ATOM 793 C C . LEU A 1 99 ? -9.377 4.429 5.546 1.00 76.94 99 LEU A C 1
ATOM 795 O O . LEU A 1 99 ? -8.900 4.213 4.433 1.00 76.94 99 LEU A O 1
ATOM 799 N N . VAL A 1 100 ? -10.633 4.082 5.847 1.00 83.94 100 VAL A N 1
ATOM 800 C CA . VAL A 1 100 ? -11.547 3.456 4.874 1.00 83.94 100 VAL A CA 1
ATOM 801 C C . VAL A 1 100 ? -11.821 4.386 3.692 1.00 83.94 100 VAL A C 1
ATOM 803 O O . VAL A 1 100 ? -11.790 3.941 2.542 1.00 83.94 100 VAL A O 1
ATOM 806 N N . SER A 1 101 ? -12.070 5.675 3.939 1.00 78.69 101 SER A N 1
ATOM 807 C CA . SER A 1 101 ? -12.317 6.639 2.863 1.00 78.69 101 SER A CA 1
ATOM 808 C C . SER A 1 101 ? -11.071 6.865 2.002 1.00 78.69 101 SER A C 1
ATOM 810 O O . SER A 1 101 ? -11.183 6.896 0.774 1.00 78.69 101 SER A O 1
ATOM 812 N N . GLN A 1 102 ? -9.882 6.908 2.609 1.00 78.75 102 GLN A N 1
ATOM 813 C CA . GLN A 1 102 ? -8.605 6.993 1.903 1.00 78.75 102 GLN A CA 1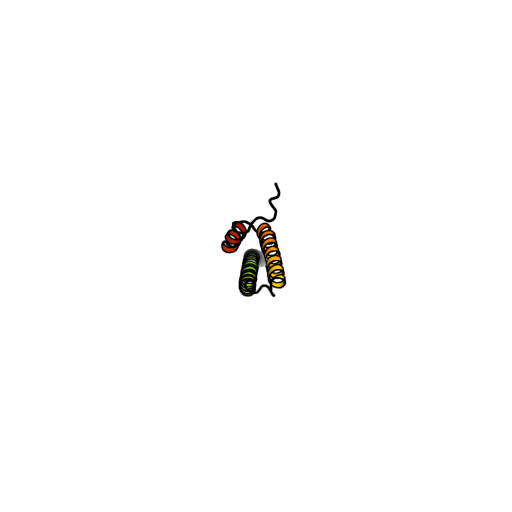
ATOM 814 C C . GLN A 1 102 ? -8.333 5.741 1.059 1.00 78.75 102 GLN A C 1
ATOM 816 O O . GLN A 1 102 ? -8.003 5.868 -0.120 1.00 78.75 102 GLN A O 1
ATOM 821 N N . MET A 1 103 ? -8.549 4.538 1.607 1.00 82.19 103 MET A N 1
ATOM 822 C CA . MET A 1 103 ? -8.444 3.283 0.851 1.00 82.19 103 MET A CA 1
ATOM 823 C C . MET A 1 103 ? -9.403 3.265 -0.343 1.00 82.19 103 MET A C 1
ATOM 825 O O . MET A 1 103 ? -9.000 2.889 -1.442 1.00 82.19 103 MET A O 1
ATOM 829 N N . ARG A 1 104 ? -10.651 3.733 -0.178 1.00 86.06 104 ARG A N 1
ATOM 830 C CA . ARG A 1 104 ? -11.599 3.872 -1.299 1.00 86.06 104 ARG A CA 1
ATOM 831 C C . ARG A 1 104 ? -11.097 4.862 -2.345 1.00 86.06 104 ARG A C 1
ATOM 833 O O . ARG A 1 104 ? -11.131 4.541 -3.530 1.00 86.06 104 ARG A O 1
ATOM 840 N N . ALA A 1 105 ? -10.641 6.041 -1.930 1.00 79.88 105 ALA A N 1
ATOM 841 C CA . ALA A 1 105 ? -10.156 7.071 -2.843 1.00 79.88 105 ALA A CA 1
ATOM 842 C C . ALA A 1 105 ? -8.953 6.587 -3.667 1.00 79.88 105 ALA A C 1
ATOM 844 O O . ALA A 1 105 ? -8.941 6.768 -4.882 1.00 79.88 105 ALA A O 1
ATOM 845 N N . GLU A 1 106 ? -7.987 5.922 -3.031 1.00 80.56 106 GLU A N 1
ATOM 846 C CA . GLU A 1 106 ? -6.821 5.362 -3.718 1.00 80.56 106 GLU A CA 1
ATOM 847 C C . GLU A 1 106 ? -7.193 4.154 -4.587 1.00 80.56 106 GLU A C 1
ATOM 849 O O . GLU A 1 106 ? -6.740 4.071 -5.723 1.00 80.56 106 GLU A O 1
ATOM 854 N N . SER A 1 107 ? -8.093 3.274 -4.131 1.00 84.62 107 SER A N 1
ATOM 855 C CA . SER A 1 107 ? -8.559 2.135 -4.941 1.00 84.62 107 SER A CA 1
ATOM 856 C C . SER A 1 107 ? -9.295 2.559 -6.217 1.00 84.62 107 SER A C 1
ATOM 858 O O . SER A 1 107 ? -9.203 1.871 -7.222 1.00 84.62 107 SER A O 1
ATOM 860 N N . ARG A 1 108 ? -9.985 3.712 -6.218 1.00 84.19 108 ARG A N 1
ATOM 861 C CA . ARG A 1 108 ? -10.659 4.265 -7.411 1.00 84.19 108 ARG A CA 1
ATOM 862 C C . ARG A 1 108 ? -9.693 4.808 -8.463 1.00 84.19 108 ARG A C 1
ATOM 864 O O . ARG A 1 108 ? -10.112 5.039 -9.592 1.00 84.19 108 ARG A O 1
ATOM 871 N N . ARG A 1 109 ? -8.442 5.076 -8.083 1.00 79.62 109 ARG A N 1
ATOM 872 C CA . ARG A 1 109 ? -7.381 5.533 -8.994 1.00 79.62 109 ARG A CA 1
ATOM 873 C C . ARG A 1 109 ? -6.645 4.370 -9.660 1.00 79.62 109 ARG A C 1
ATOM 875 O O . ARG A 1 109 ? -5.772 4.617 -10.482 1.00 79.62 109 ARG A O 1
ATOM 882 N N . LEU A 1 110 ? -6.968 3.138 -9.273 1.00 78.62 110 LEU A N 1
ATOM 883 C CA . LEU A 1 110 ? -6.369 1.912 -9.775 1.00 78.62 110 LEU A CA 1
ATOM 884 C C . LEU A 1 110 ? -7.418 1.110 -10.546 1.00 78.62 110 LEU A C 1
ATOM 886 O O . LEU A 1 110 ? -8.609 1.160 -10.229 1.00 78.62 110 LEU A O 1
ATOM 890 N N . ASP A 1 111 ? -6.966 0.341 -11.532 1.00 80.00 111 ASP A N 1
ATOM 891 C CA . ASP A 1 111 ? -7.828 -0.638 -12.190 1.00 80.00 111 ASP A CA 1
ATOM 892 C C . ASP A 1 111 ? -8.236 -1.741 -11.201 1.00 80.00 111 ASP A C 1
ATOM 894 O O . ASP A 1 111 ? -7.538 -2.034 -10.226 1.00 80.00 111 ASP A O 1
ATOM 898 N N . TYR A 1 112 ? -9.387 -2.378 -11.434 1.00 77.38 112 TYR A N 1
ATOM 899 C CA . TYR A 1 112 ? -9.948 -3.356 -10.495 1.00 77.38 112 TYR A CA 1
ATOM 900 C C . TYR A 1 112 ? -8.982 -4.511 -10.183 1.00 77.38 112 TYR A C 1
ATOM 902 O O . TYR A 1 112 ? -8.942 -4.983 -9.046 1.00 77.38 112 TYR A O 1
ATOM 910 N N . ASP A 1 113 ? -8.203 -4.960 -11.168 1.00 80.50 113 ASP A N 1
ATOM 911 C CA . ASP A 1 113 ? -7.200 -6.024 -11.057 1.00 80.50 113 ASP A CA 1
ATOM 912 C C . ASP A 1 113 ? -5.957 -5.612 -10.250 1.00 80.50 113 ASP A C 1
ATOM 914 O O . ASP A 1 113 ? -5.293 -6.483 -9.696 1.00 80.50 113 ASP A O 1
ATOM 918 N N . GLN A 1 114 ? -5.693 -4.308 -10.127 1.00 80.62 114 GLN A N 1
ATOM 919 C CA . GLN A 1 114 ? -4.555 -3.726 -9.401 1.00 80.62 114 GLN A CA 1
ATOM 920 C C . GLN A 1 114 ? -4.823 -3.515 -7.912 1.00 80.62 114 GLN A C 1
ATOM 922 O O . GLN A 1 114 ? -3.902 -3.270 -7.136 1.00 80.62 114 GLN A O 1
ATOM 927 N N . VAL A 1 115 ? -6.086 -3.569 -7.489 1.00 84.88 115 VAL A N 1
ATOM 928 C CA . VAL A 1 115 ? -6.425 -3.452 -6.070 1.00 84.88 115 VAL A CA 1
ATOM 929 C C . VAL A 1 115 ? -6.171 -4.805 -5.394 1.00 84.88 115 VAL A C 1
ATOM 931 O O . VAL A 1 115 ? -6.789 -5.802 -5.794 1.00 84.88 115 VAL A O 1
ATOM 934 N N . PRO A 1 116 ? -5.334 -4.869 -4.337 1.00 85.81 116 PRO A N 1
ATOM 935 C CA . PRO A 1 116 ? -5.086 -6.106 -3.609 1.00 85.81 116 PRO A CA 1
ATOM 936 C C . PRO A 1 116 ? -6.390 -6.760 -3.156 1.00 85.81 116 PRO A C 1
ATOM 938 O O . PRO A 1 116 ? -7.289 -6.097 -2.631 1.00 85.81 116 PRO A O 1
ATOM 941 N N . ARG A 1 117 ? -6.495 -8.083 -3.324 1.00 86.12 117 ARG A N 1
ATOM 942 C CA . ARG A 1 117 ? -7.732 -8.824 -3.033 1.00 86.12 117 ARG A CA 1
ATOM 943 C C . ARG A 1 117 ? -8.228 -8.602 -1.603 1.00 86.12 117 ARG A C 1
ATOM 945 O O . ARG A 1 117 ? -9.407 -8.328 -1.425 1.00 86.12 117 ARG A O 1
ATOM 952 N N . ALA A 1 118 ? -7.322 -8.629 -0.624 1.00 84.31 118 ALA A N 1
ATOM 953 C CA . ALA A 1 118 ? -7.643 -8.369 0.779 1.00 84.31 118 ALA A CA 1
ATOM 954 C C . ALA A 1 118 ? -8.298 -6.993 0.989 1.00 84.31 118 ALA A C 1
ATOM 956 O O . ALA A 1 118 ? -9.269 -6.876 1.729 1.00 84.31 118 ALA A O 1
ATOM 957 N N . VAL A 1 119 ? -7.814 -5.965 0.285 1.00 86.31 119 VAL A N 1
ATOM 958 C CA . VAL A 1 119 ? -8.354 -4.601 0.359 1.00 86.31 119 VAL A CA 1
ATOM 959 C C . VAL A 1 119 ? -9.718 -4.526 -0.323 1.00 86.31 119 VAL A C 1
ATOM 961 O O . VAL A 1 119 ? -10.628 -3.911 0.224 1.00 86.31 119 VAL A O 1
ATOM 964 N N . ARG A 1 120 ? -9.910 -5.186 -1.475 1.00 87.25 120 ARG A N 1
ATOM 965 C CA . ARG A 1 120 ? -11.233 -5.269 -2.125 1.00 87.25 120 ARG A CA 1
ATOM 966 C C . ARG A 1 120 ? -12.261 -5.942 -1.222 1.00 87.25 120 ARG A C 1
ATOM 968 O O . ARG A 1 120 ? -13.342 -5.397 -1.023 1.00 87.25 120 ARG A O 1
ATOM 975 N N . ASP A 1 121 ? -11.917 -7.104 -0.676 1.00 89.62 121 ASP A N 1
ATOM 976 C CA . ASP A 1 121 ? -12.807 -7.882 0.184 1.00 89.62 121 ASP A CA 1
ATOM 977 C C . ASP A 1 121 ? -13.152 -7.089 1.451 1.00 89.62 121 ASP A C 1
ATOM 979 O O . ASP A 1 121 ? -14.325 -6.983 1.808 1.00 89.62 121 ASP A O 1
ATOM 983 N N . PHE A 1 122 ? -12.160 -6.434 2.061 1.00 90.31 122 PHE A N 1
ATOM 984 C CA . PHE A 1 122 ? -12.362 -5.526 3.187 1.00 90.31 122 PHE A CA 1
ATOM 985 C C . PHE A 1 122 ? -13.288 -4.350 2.834 1.00 90.31 122 PHE A C 1
ATOM 987 O O . PHE A 1 122 ? -14.278 -4.113 3.524 1.00 90.31 122 PHE A O 1
ATOM 994 N N . LEU A 1 123 ? -13.025 -3.626 1.741 1.00 88.00 123 LEU A N 1
ATOM 995 C CA . LEU A 1 123 ? -13.839 -2.476 1.328 1.00 88.00 123 LEU A CA 1
ATOM 996 C C . LEU A 1 123 ? -15.285 -2.860 0.981 1.00 88.00 123 LEU A C 1
ATOM 998 O O . LEU A 1 123 ? -16.187 -2.048 1.197 1.00 88.00 123 LEU A O 1
ATOM 1002 N N . ASN A 1 124 ? -15.507 -4.079 0.484 1.00 87.75 124 ASN A N 1
ATOM 1003 C CA . ASN A 1 124 ? -16.839 -4.631 0.225 1.00 87.75 124 ASN A CA 1
ATOM 1004 C C . ASN A 1 124 ? -17.602 -4.977 1.513 1.00 87.75 124 ASN A C 1
ATOM 1006 O O . ASN A 1 124 ? -18.830 -4.935 1.517 1.00 87.75 124 ASN A O 1
ATOM 1010 N N . GLN A 1 125 ? -16.893 -5.307 2.595 1.00 86.38 125 GLN A N 1
ATOM 1011 C CA . GLN A 1 125 ? -17.480 -5.590 3.909 1.00 86.38 125 GLN A CA 1
ATOM 1012 C C . GLN A 1 125 ? -17.782 -4.312 4.708 1.00 86.38 125 GLN A C 1
ATOM 1014 O O . GLN A 1 125 ? -18.623 -4.334 5.604 1.00 86.38 125 GLN A O 1
ATOM 1019 N N . GLN A 1 126 ? -17.120 -3.194 4.392 1.00 84.12 126 GLN A N 1
ATOM 1020 C CA . GLN A 1 126 ? -17.361 -1.916 5.058 1.00 84.12 126 GLN A CA 1
ATOM 1021 C C . GLN A 1 126 ? -18.615 -1.219 4.497 1.00 84.12 126 GLN A C 1
ATOM 1023 O O . GLN A 1 126 ? -18.730 -1.062 3.272 1.00 84.12 126 GLN A O 1
ATOM 1028 N N . PRO A 1 127 ? -19.536 -0.732 5.354 1.00 68.19 127 PRO A N 1
ATOM 1029 C CA . PRO A 1 127 ? -20.726 -0.016 4.907 1.00 68.19 127 PRO A CA 1
ATOM 1030 C 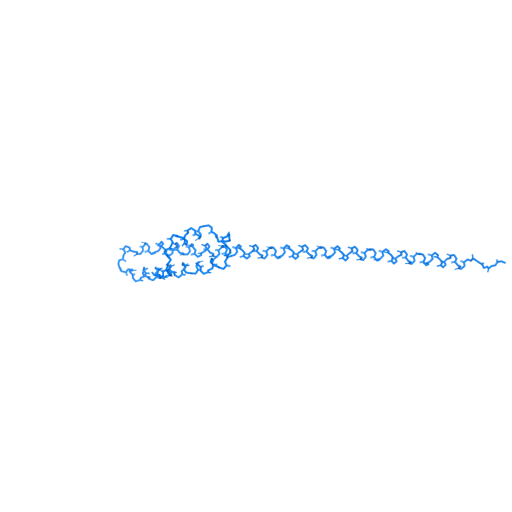C . PRO A 1 127 ? -20.340 1.192 4.047 1.00 68.19 127 PRO A C 1
ATOM 1032 O O . PRO A 1 127 ? -19.402 1.932 4.352 1.00 68.19 127 PRO A O 1
ATOM 1035 N N . GLN A 1 128 ? -21.045 1.378 2.927 1.00 61.62 128 GLN A N 1
ATOM 1036 C CA . GLN A 1 128 ? -20.826 2.527 2.054 1.00 61.62 128 GLN A CA 1
ATOM 1037 C C . GLN A 1 128 ? -21.399 3.779 2.728 1.00 61.62 128 GLN A C 1
ATOM 1039 O O . GLN A 1 128 ? -22.563 4.120 2.524 1.00 61.62 128 GLN A O 1
ATOM 1044 N N . GLU A 1 129 ? -20.596 4.470 3.537 1.00 52.47 129 GLU A N 1
ATOM 1045 C CA . GLU A 1 129 ? -20.933 5.817 4.007 1.00 52.47 129 GLU A CA 1
ATOM 1046 C C . GLU A 1 129 ? -20.944 6.758 2.786 1.00 52.47 129 GLU A C 1
ATOM 1048 O O . GLU A 1 129 ? -19.919 7.287 2.365 1.00 52.47 129 GLU A O 1
ATOM 1053 N N . GLY A 1 130 ? -22.101 6.854 2.124 1.00 45.28 130 GLY A N 1
ATOM 1054 C CA . GLY A 1 130 ? -22.283 7.595 0.872 1.00 45.28 130 GLY A CA 1
ATOM 1055 C C . GLY A 1 130 ? -23.462 7.149 0.000 1.00 45.28 130 GLY A C 1
ATOM 1056 O O . GLY A 1 130 ? -23.745 7.795 -1.004 1.00 45.28 130 GLY A O 1
ATOM 1057 N N . GLY A 1 131 ? -24.174 6.079 0.363 1.00 37.47 131 GLY A N 1
ATOM 1058 C CA . GLY A 1 131 ? -25.411 5.668 -0.304 1.00 37.47 131 GLY A CA 1
ATOM 1059 C C . GLY A 1 131 ? -26.650 6.374 0.247 1.00 37.47 131 GLY A C 1
ATOM 1060 O O . GLY A 1 131 ? -27.544 5.702 0.744 1.00 37.47 131 GLY A O 1
ATOM 1061 N N . ALA A 1 132 ? -26.703 7.706 0.185 1.00 36.03 132 ALA A N 1
ATOM 1062 C CA . ALA A 1 132 ? -27.971 8.417 0.312 1.00 36.03 132 ALA A CA 1
ATOM 1063 C C . ALA A 1 132 ? -28.7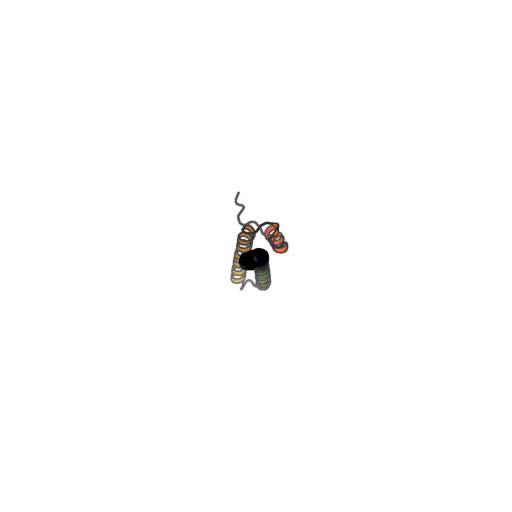49 8.249 -1.003 1.00 36.03 132 ALA A C 1
ATOM 1065 O O . ALA A 1 132 ? -28.392 8.833 -2.029 1.00 36.03 132 ALA A O 1
ATOM 1066 N N . ARG A 1 133 ? -29.787 7.417 -0.971 1.00 37.09 133 ARG A N 1
ATOM 1067 C CA . ARG A 1 133 ? -30.965 7.535 -1.830 1.00 37.09 133 ARG A CA 1
ATOM 1068 C C . ARG A 1 133 ? -32.192 7.453 -0.945 1.00 37.09 133 ARG A C 1
ATOM 1070 O O . ARG A 1 133 ? -32.188 6.572 -0.060 1.00 37.09 133 ARG A O 1
#

pLDDT: mean 70.83, std 13.2, range [36.03, 90.31]

Sequence (133 aa):
MRRSQRGFLGDIAWGTVVWIVAVILVAGTAWFFGGFNRVLQRQETEVLRESEQYRASKESMLLQLLEQWHHINTKALELDPDPANAEIVAGLRAQQKVLVSQMRAESRRLDYDQVPRAVRDFLNQQPQEGGAR